Protein AF-A0A1S1NVE0-F1 (afdb_monomer_lite)

Organism: Methylorubrum extorquens (NCBI:txid408)

Radius of gyration: 14.17 Å; chains: 1; bounding box: 32×17×45 Å

Secondary structure (DSSP, 8-state):
-HHHHHHHHHHHHHHHHHHHHHHHHHHHS--TTHHHHHHHHHHHHHHTTTTT--HHHHHHHHHHHHHHHHHHH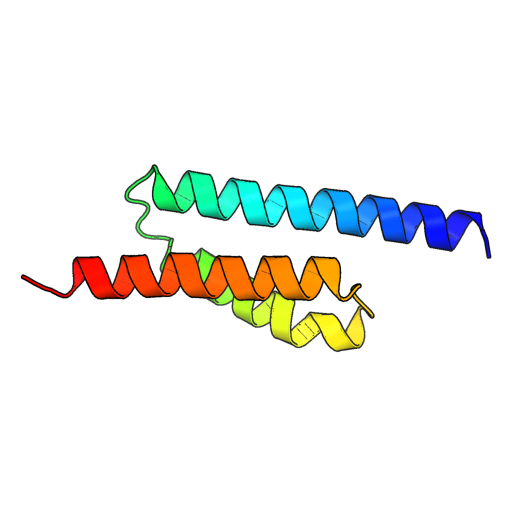HHH--

Foldseek 3Di:
DVVVVVVLVVVLVVLLVVLVVVLVCVVVDVDPCLVVSLVVLVVCLVCCVVSVHDPVSNVSSVVSNVSSVVVVVVVPPD

pLDDT: mean 74.43, std 11.44, range [46.78, 90.69]

Structure (mmCIF, N/CA/C/O backbone):
data_AF-A0A1S1NVE0-F1
#
_entry.id   AF-A0A1S1NVE0-F1
#
loop_
_atom_site.group_PDB
_atom_site.id
_atom_site.type_symbol
_atom_site.label_atom_id
_atom_site.label_alt_id
_atom_site.label_comp_id
_atom_site.label_asym_id
_atom_site.label_entity_id
_atom_site.label_seq_id
_atom_site.pdbx_PDB_ins_code
_atom_site.Cartn_x
_atom_site.Cartn_y
_atom_site.Cartn_z
_atom_site.occupancy
_atom_site.B_iso_or_equiv
_atom_site.auth_seq_id
_atom_site.auth_comp_id
_atom_site.auth_asym_id
_atom_site.auth_atom_id
_atom_site.pdbx_PDB_model_num
ATOM 1 N N . MET A 1 1 ? -11.158 1.180 25.809 1.00 62.19 1 MET A N 1
ATOM 2 C CA . MET A 1 1 ? -11.923 0.215 24.992 1.00 62.19 1 MET A CA 1
ATOM 3 C C . MET A 1 1 ? -12.300 0.788 23.617 1.00 62.19 1 MET A C 1
ATOM 5 O O . MET A 1 1 ? -11.573 0.519 22.680 1.00 62.19 1 MET A O 1
ATOM 9 N N . ARG A 1 2 ? -13.363 1.602 23.434 1.00 65.44 2 ARG A N 1
ATOM 10 C CA . ARG A 1 2 ? -13.763 2.080 22.077 1.00 65.44 2 ARG A CA 1
ATOM 11 C C . ARG A 1 2 ? -12.827 3.127 21.445 1.00 65.44 2 ARG A C 1
ATOM 13 O O . ARG A 1 2 ? -12.684 3.135 20.231 1.00 65.44 2 ARG A O 1
ATOM 20 N N . ALA A 1 3 ? -12.224 3.996 2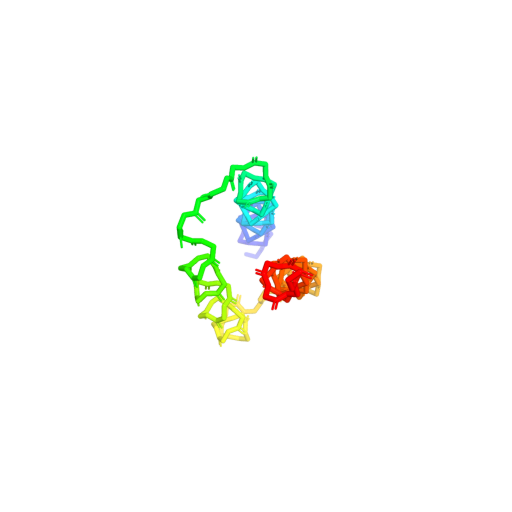2.258 1.00 68.94 3 ALA A N 1
ATOM 21 C CA . ALA A 1 3 ? -11.293 5.027 21.787 1.00 68.94 3 ALA A CA 1
ATOM 22 C C . ALA A 1 3 ? -9.958 4.426 21.312 1.00 68.94 3 ALA A C 1
ATOM 24 O O . ALA A 1 3 ? -9.503 4.747 20.227 1.00 68.94 3 ALA A O 1
ATOM 25 N N . GLU A 1 4 ? -9.406 3.468 22.062 1.00 69.44 4 GLU A N 1
ATOM 26 C CA . GLU A 1 4 ? -8.167 2.760 21.697 1.00 69.44 4 GLU A CA 1
ATOM 27 C C . GLU A 1 4 ? -8.309 1.976 20.385 1.00 69.44 4 GLU A C 1
ATOM 29 O O . GLU A 1 4 ? -7.387 1.962 19.577 1.00 69.44 4 GLU A O 1
ATOM 34 N N . GLN A 1 5 ? -9.479 1.370 20.139 1.00 76.06 5 GLN A N 1
ATOM 35 C CA . GLN A 1 5 ? -9.761 0.713 18.861 1.00 76.06 5 GLN A CA 1
ATOM 36 C C . GLN A 1 5 ? -9.804 1.722 17.705 1.00 76.06 5 GLN A C 1
ATOM 38 O O . GLN A 1 5 ? -9.250 1.456 16.647 1.00 76.06 5 GLN A O 1
ATOM 43 N N . ALA A 1 6 ? -10.424 2.889 17.909 1.00 76.69 6 ALA A N 1
ATOM 44 C CA . ALA A 1 6 ? -10.480 3.931 16.886 1.00 76.69 6 ALA A CA 1
ATOM 45 C C . ALA A 1 6 ? -9.087 4.503 16.573 1.00 76.69 6 ALA A C 1
ATOM 47 O O . ALA A 1 6 ? -8.762 4.708 15.407 1.00 76.69 6 ALA A O 1
ATOM 48 N N . ASP A 1 7 ? -8.249 4.707 17.591 1.00 78.38 7 ASP A N 1
ATOM 49 C CA . ASP A 1 7 ? -6.867 5.160 17.411 1.00 78.38 7 ASP A CA 1
ATOM 50 C C . ASP A 1 7 ? -6.027 4.116 16.661 1.00 78.38 7 ASP A C 1
ATOM 52 O O . ASP A 1 7 ? -5.256 4.466 15.764 1.00 78.38 7 ASP A O 1
ATOM 56 N N . HIS A 1 8 ? -6.223 2.829 16.966 1.00 80.62 8 HIS A N 1
ATOM 57 C CA . HIS A 1 8 ? -5.583 1.729 16.247 1.00 80.62 8 HIS A CA 1
ATOM 58 C C . HIS A 1 8 ? -6.028 1.669 14.777 1.00 80.62 8 HIS A C 1
ATOM 60 O O . HIS A 1 8 ? -5.189 1.595 13.879 1.00 80.62 8 HIS A O 1
ATOM 66 N N . ASP A 1 9 ? -7.327 1.809 14.508 1.00 84.19 9 ASP A N 1
ATOM 67 C CA . ASP A 1 9 ? -7.870 1.821 13.147 1.00 84.19 9 ASP A CA 1
ATOM 68 C C . ASP A 1 9 ? -7.345 3.023 12.329 1.00 84.19 9 ASP A C 1
ATOM 70 O O . ASP A 1 9 ? -7.041 2.889 11.136 1.00 84.19 9 ASP A O 1
ATOM 74 N N . ILE A 1 10 ? -7.198 4.198 12.961 1.00 87.31 10 ILE A N 1
ATOM 75 C CA . ILE A 1 10 ? -6.609 5.400 12.345 1.00 87.31 10 ILE A CA 1
ATOM 76 C C . ILE A 1 10 ? -5.133 5.168 12.026 1.00 87.31 10 ILE A C 1
ATOM 78 O O . ILE A 1 10 ? -4.699 5.456 10.906 1.00 87.31 10 ILE A O 1
ATOM 82 N N . PHE A 1 11 ? -4.366 4.630 12.977 1.00 85.00 11 PHE A N 1
ATOM 83 C CA . PHE A 1 11 ? -2.968 4.273 12.758 1.00 85.00 11 PHE A CA 1
ATOM 84 C C . PHE A 1 11 ? -2.823 3.317 11.569 1.00 85.00 11 PHE A C 1
ATOM 86 O O . PHE A 1 11 ? -2.055 3.587 10.645 1.00 85.00 11 PHE A O 1
ATOM 93 N N . GLU A 1 12 ? -3.623 2.252 11.523 1.00 88.00 12 GLU A N 1
ATOM 94 C CA . GLU A 1 12 ? -3.599 1.284 10.429 1.00 88.00 12 GLU A CA 1
ATOM 95 C C . GLU A 1 12 ? -4.011 1.885 9.078 1.00 88.00 12 GLU A C 1
ATOM 97 O O . GLU A 1 12 ? -3.484 1.509 8.026 1.00 88.00 12 GLU A O 1
ATOM 102 N N . ALA A 1 13 ? -4.952 2.831 9.059 1.00 88.06 13 ALA A N 1
ATOM 103 C CA . ALA A 1 13 ? -5.304 3.558 7.842 1.00 88.06 13 ALA A CA 1
ATOM 104 C C . ALA A 1 13 ? -4.135 4.416 7.329 1.00 88.06 13 ALA A C 1
ATOM 106 O O . ALA A 1 13 ? -3.839 4.403 6.129 1.00 88.06 13 ALA A O 1
ATOM 107 N N . LEU A 1 14 ? -3.443 5.122 8.227 1.00 86.19 14 LEU A N 1
ATOM 108 C CA . LEU A 1 14 ? -2.269 5.928 7.886 1.00 86.19 14 LEU A CA 1
ATOM 109 C C . LEU A 1 14 ? -1.101 5.055 7.417 1.00 86.19 14 LEU A C 1
ATOM 111 O O . LEU A 1 14 ? -0.483 5.371 6.399 1.00 86.19 14 LEU A O 1
ATOM 115 N N . LEU A 1 15 ? -0.852 3.929 8.088 1.00 85.31 15 LEU A N 1
ATOM 116 C CA . LEU A 1 15 ? 0.189 2.969 7.722 1.00 85.31 15 LEU A CA 1
ATOM 117 C C . LEU A 1 15 ? -0.031 2.413 6.310 1.00 85.31 15 LEU A C 1
ATOM 119 O O . LEU A 1 15 ? 0.866 2.466 5.468 1.00 85.31 15 LEU A O 1
ATOM 123 N N . ARG A 1 16 ? -1.250 1.951 6.003 1.00 90.69 16 ARG A N 1
ATOM 124 C CA . ARG A 1 16 ? -1.594 1.461 4.657 1.00 90.69 16 ARG A CA 1
ATOM 125 C C . ARG A 1 16 ? -1.400 2.532 3.587 1.00 90.69 16 ARG A C 1
ATOM 127 O O . ARG A 1 16 ? -0.897 2.224 2.503 1.00 90.69 16 ARG A O 1
ATOM 134 N N . ARG A 1 17 ? -1.774 3.782 3.88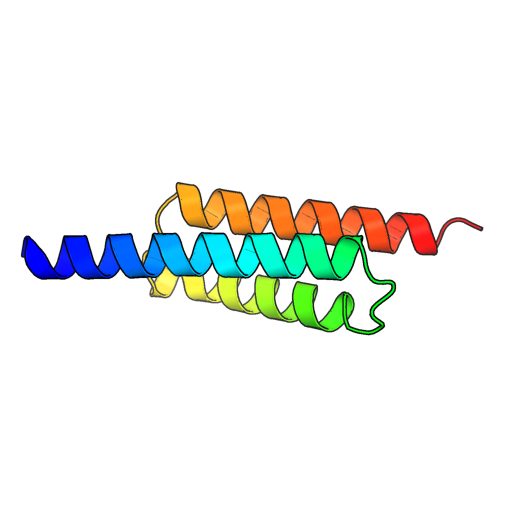0 1.00 88.31 17 ARG A N 1
ATOM 135 C CA . ARG A 1 17 ? -1.576 4.910 2.961 1.00 88.31 17 ARG A CA 1
ATOM 136 C C . ARG A 1 17 ? -0.094 5.180 2.714 1.00 88.31 17 ARG A C 1
ATOM 138 O O . ARG A 1 17 ? 0.289 5.319 1.557 1.00 88.31 17 ARG A O 1
ATOM 145 N N . ALA A 1 18 ? 0.720 5.214 3.766 1.00 83.00 18 ALA A N 1
ATOM 146 C CA . ALA A 1 18 ? 2.160 5.431 3.657 1.00 83.00 18 ALA A CA 1
ATOM 147 C C . ALA A 1 18 ? 2.832 4.336 2.815 1.00 83.00 18 ALA A C 1
ATOM 149 O O . ALA A 1 18 ? 3.539 4.651 1.863 1.00 83.00 18 ALA A O 1
ATOM 150 N N . ILE A 1 19 ? 2.532 3.059 3.086 1.00 84.75 19 ILE A N 1
ATOM 151 C CA . ILE A 1 19 ? 3.054 1.926 2.304 1.00 84.75 19 ILE A CA 1
ATOM 152 C C . ILE A 1 19 ? 2.676 2.061 0.827 1.00 84.75 19 ILE A C 1
ATOM 154 O O . ILE A 1 19 ? 3.524 1.909 -0.050 1.00 84.75 19 ILE A O 1
ATOM 158 N N . THR A 1 20 ? 1.404 2.354 0.549 1.00 86.88 20 THR A N 1
ATOM 159 C CA . THR A 1 20 ? 0.909 2.482 -0.827 1.00 86.88 20 THR A CA 1
ATOM 160 C C . THR A 1 20 ? 1.619 3.614 -1.562 1.00 86.88 20 THR A C 1
ATOM 162 O O . THR A 1 20 ? 2.072 3.411 -2.686 1.00 86.88 20 THR A O 1
ATOM 165 N N . GLN A 1 21 ? 1.762 4.776 -0.918 1.00 84.50 21 GLN A N 1
ATOM 166 C CA . GLN A 1 21 ? 2.430 5.929 -1.513 1.00 84.50 21 GLN A CA 1
ATOM 167 C C . GLN A 1 21 ? 3.900 5.627 -1.808 1.00 84.50 21 GLN A C 1
ATOM 169 O O . GLN A 1 21 ? 4.331 5.810 -2.938 1.00 84.50 21 GLN A O 1
ATOM 174 N N . SER A 1 22 ? 4.638 5.059 -0.852 1.00 78.88 22 SER A N 1
ATOM 175 C CA . SER A 1 22 ? 6.046 4.704 -1.055 1.00 78.88 22 SER A CA 1
ATOM 176 C C . SER A 1 22 ? 6.244 3.692 -2.185 1.00 78.88 22 SER A C 1
ATOM 178 O O . SER A 1 22 ? 7.216 3.777 -2.933 1.00 78.88 22 SER A O 1
ATOM 180 N N . VAL A 1 23 ? 5.325 2.731 -2.339 1.00 81.06 23 VAL A N 1
ATOM 181 C CA . VAL A 1 23 ? 5.367 1.769 -3.451 1.00 81.06 23 VAL A CA 1
ATOM 182 C C . VAL A 1 23 ? 5.123 2.464 -4.783 1.00 81.06 23 VAL A C 1
ATOM 184 O O . VAL A 1 23 ? 5.858 2.190 -5.726 1.00 81.06 23 VAL A O 1
ATOM 187 N N . ILE A 1 24 ? 4.124 3.345 -4.876 1.00 82.00 24 ILE A N 1
ATOM 188 C CA . ILE A 1 24 ? 3.846 4.113 -6.098 1.00 82.00 24 ILE A CA 1
ATOM 189 C C . ILE A 1 24 ? 5.045 4.998 -6.438 1.00 82.00 24 ILE A C 1
ATOM 191 O O . ILE A 1 24 ? 5.556 4.919 -7.549 1.00 82.00 24 ILE A O 1
ATOM 195 N N . ASP A 1 25 ? 5.570 5.742 -5.468 1.00 76.31 25 ASP A N 1
ATOM 196 C CA . ASP A 1 25 ? 6.709 6.635 -5.675 1.00 76.31 25 ASP A CA 1
ATOM 197 C C . ASP A 1 25 ? 7.963 5.851 -6.096 1.00 76.31 25 ASP A C 1
ATOM 199 O O . ASP A 1 25 ? 8.647 6.238 -7.043 1.00 76.31 25 ASP A O 1
ATOM 203 N N . GLY A 1 26 ? 8.230 4.697 -5.472 1.00 71.12 26 GLY A N 1
ATOM 204 C CA . GLY A 1 26 ? 9.315 3.789 -5.862 1.00 71.12 26 GLY A CA 1
ATOM 205 C C . GLY A 1 26 ? 9.091 3.072 -7.205 1.00 71.12 26 GLY A C 1
ATOM 206 O O . GLY A 1 26 ? 10.051 2.627 -7.848 1.00 71.12 26 GLY A O 1
ATOM 207 N N . LEU A 1 27 ? 7.8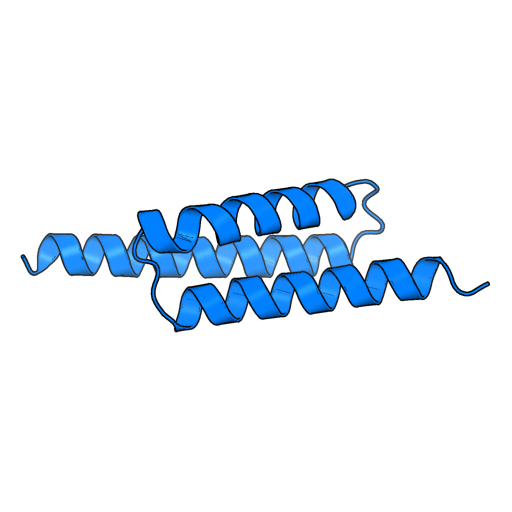37 2.953 -7.657 1.00 68.12 27 LEU A N 1
ATOM 208 C CA . LEU A 1 27 ? 7.473 2.457 -8.986 1.00 68.12 27 LEU A CA 1
ATOM 209 C C . LEU A 1 27 ? 7.578 3.553 -10.064 1.00 68.12 27 LEU A C 1
ATOM 211 O O . LEU A 1 27 ? 8.003 3.258 -11.182 1.00 68.12 27 LEU A O 1
ATOM 215 N N . ASP A 1 28 ? 7.267 4.802 -9.754 1.00 66.00 28 ASP A N 1
ATOM 216 C CA . ASP A 1 28 ? 7.324 5.897 -10.728 1.00 66.00 28 ASP A CA 1
ATOM 217 C C . ASP A 1 28 ? 8.736 6.467 -10.854 1.00 66.00 28 ASP A C 1
ATOM 219 O O . ASP A 1 28 ? 9.196 6.777 -11.952 1.00 66.00 28 ASP A O 1
ATOM 223 N N . HIS A 1 29 ? 9.485 6.508 -9.754 1.00 56.53 29 HIS A N 1
ATOM 224 C CA . HIS A 1 29 ? 10.857 6.986 -9.754 1.00 56.53 29 HIS A CA 1
ATOM 225 C C . HIS A 1 29 ? 11.820 5.798 -9.828 1.00 56.53 29 HIS A C 1
ATOM 227 O O . HIS A 1 29 ? 11.645 4.753 -9.193 1.00 56.53 29 HIS A O 1
ATOM 233 N N . ALA A 1 30 ? 12.874 5.923 -10.633 1.00 55.12 30 ALA A N 1
ATOM 234 C CA . ALA A 1 30 ? 13.963 4.954 -10.673 1.00 55.12 30 ALA A CA 1
ATOM 235 C C . ALA A 1 30 ? 14.853 5.084 -9.422 1.00 55.12 30 ALA A C 1
ATOM 237 O O . ALA A 1 30 ? 16.066 5.213 -9.541 1.00 55.12 30 ALA A O 1
ATOM 238 N N . ILE A 1 31 ? 14.256 5.084 -8.225 1.00 53.81 31 ILE A N 1
ATOM 239 C CA . ILE A 1 31 ? 14.997 5.316 -6.987 1.00 53.81 31 ILE A CA 1
ATOM 240 C C . ILE A 1 31 ? 15.963 4.139 -6.769 1.00 53.81 31 ILE A C 1
ATOM 242 O O . ILE A 1 31 ? 15.535 2.980 -6.863 1.00 53.81 31 ILE A O 1
ATOM 246 N N . PRO A 1 32 ? 17.252 4.409 -6.500 1.00 51.06 32 PRO A N 1
ATOM 247 C CA . PRO A 1 32 ? 18.215 3.403 -6.047 1.00 51.06 32 PRO A CA 1
ATOM 248 C C . PRO A 1 32 ? 17.754 2.655 -4.777 1.00 51.06 32 PRO A C 1
ATOM 250 O O . PRO A 1 32 ? 18.088 1.488 -4.600 1.00 51.06 32 PRO A O 1
ATOM 253 N N . ASP A 1 33 ? 16.897 3.289 -3.970 1.00 56.38 33 ASP A N 1
ATOM 254 C CA . ASP A 1 33 ? 16.394 2.834 -2.663 1.00 56.38 33 ASP A CA 1
ATOM 255 C C . ASP A 1 33 ? 15.173 1.899 -2.723 1.00 56.38 33 ASP A C 1
ATOM 257 O O . ASP A 1 33 ? 14.542 1.617 -1.704 1.00 56.38 33 ASP A O 1
ATOM 261 N N . ALA A 1 34 ? 14.806 1.356 -3.889 1.00 56.75 34 ALA A N 1
ATOM 262 C CA . ALA A 1 34 ? 13.767 0.315 -3.942 1.00 56.75 34 ALA A CA 1
ATOM 263 C C . ALA A 1 34 ? 14.134 -0.911 -3.071 1.00 56.75 34 ALA A C 1
ATOM 265 O O . ALA A 1 34 ? 13.254 -1.589 -2.535 1.00 56.75 34 ALA A O 1
ATOM 266 N N . THR A 1 35 ? 15.436 -1.160 -2.899 1.00 59.66 35 THR A N 1
ATOM 267 C CA . THR A 1 35 ? 15.997 -2.160 -1.980 1.00 59.66 35 THR A CA 1
ATOM 268 C C . THR A 1 35 ? 15.769 -1.782 -0.513 1.00 59.66 35 THR A C 1
ATOM 270 O O . THR A 1 35 ? 15.411 -2.646 0.291 1.00 59.66 35 THR A O 1
ATOM 273 N N . ASP A 1 36 ? 15.883 -0.499 -0.171 1.00 68.50 36 ASP A N 1
ATOM 274 C CA . ASP A 1 36 ? 15.646 0.007 1.184 1.00 68.50 36 ASP A CA 1
ATOM 275 C C . ASP A 1 36 ? 14.160 -0.057 1.540 1.00 68.50 36 ASP A C 1
ATOM 277 O O . ASP A 1 36 ? 13.805 -0.513 2.626 1.00 68.50 36 ASP A O 1
ATOM 281 N N . LEU A 1 37 ? 13.268 0.255 0.594 1.00 68.38 37 LEU A N 1
ATOM 282 C CA . LEU A 1 37 ? 11.823 0.112 0.790 1.00 68.38 37 LEU A CA 1
ATOM 283 C C . LEU A 1 37 ? 11.400 -1.357 0.959 1.00 68.38 37 LEU A C 1
ATOM 285 O O . LEU A 1 37 ? 10.567 -1.677 1.807 1.00 68.38 37 LEU A O 1
ATOM 289 N N . ALA A 1 3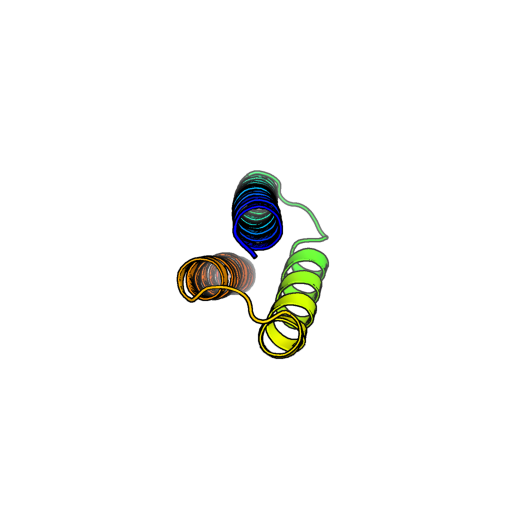8 ? 11.984 -2.277 0.187 1.00 66.81 38 ALA A N 1
ATOM 290 C CA . ALA A 1 38 ? 11.723 -3.708 0.341 1.00 66.81 38 ALA A CA 1
ATOM 291 C C . ALA A 1 38 ? 12.235 -4.257 1.688 1.00 66.81 38 ALA A C 1
ATOM 293 O O . ALA A 1 38 ? 11.605 -5.147 2.268 1.00 66.81 38 ALA A O 1
ATOM 294 N N . THR A 1 39 ? 13.350 -3.718 2.186 1.00 69.88 39 THR A N 1
ATOM 295 C CA . THR A 1 39 ? 13.924 -4.055 3.497 1.00 69.88 39 THR A CA 1
ATOM 296 C C . THR A 1 39 ? 13.061 -3.506 4.632 1.00 69.88 39 THR A C 1
ATOM 298 O O . THR A 1 39 ? 12.742 -4.246 5.564 1.00 69.88 39 THR A O 1
ATOM 301 N N . LEU A 1 40 ? 12.583 -2.264 4.509 1.00 72.62 40 LEU A N 1
ATOM 302 C CA . LEU A 1 40 ? 11.633 -1.649 5.439 1.00 72.62 40 LEU A CA 1
ATOM 303 C C . LEU A 1 40 ? 10.348 -2.485 5.546 1.00 72.62 40 LEU A C 1
ATOM 305 O O . LEU A 1 40 ? 9.933 -2.864 6.635 1.00 72.62 40 LEU A O 1
ATOM 309 N N . LEU A 1 41 ? 9.784 -2.894 4.406 1.00 71.31 41 LEU A N 1
ATOM 310 C CA . LEU A 1 41 ? 8.581 -3.731 4.369 1.00 71.31 41 LEU A CA 1
ATOM 311 C C . LEU A 1 41 ? 8.801 -5.141 4.932 1.00 71.31 41 LEU A C 1
ATOM 313 O O . LEU A 1 41 ? 7.855 -5.758 5.423 1.00 71.31 41 LEU A O 1
ATOM 317 N N . GLN A 1 42 ? 10.017 -5.687 4.852 1.00 70.94 42 GLN A N 1
ATOM 318 C CA . GLN A 1 42 ? 10.353 -6.950 5.517 1.00 70.94 42 GLN A CA 1
ATOM 319 C C . GLN A 1 42 ? 10.399 -6.795 7.034 1.00 70.94 42 GLN A C 1
ATOM 321 O O . GLN A 1 42 ? 9.877 -7.653 7.746 1.00 70.94 42 GLN A O 1
ATOM 326 N N . HIS A 1 43 ? 10.988 -5.704 7.513 1.00 73.38 43 HIS A N 1
ATOM 327 C CA . HIS A 1 43 ? 11.032 -5.383 8.930 1.00 73.38 43 HIS A CA 1
ATOM 328 C C . HIS A 1 43 ? 9.623 -5.135 9.498 1.00 73.38 43 HIS A C 1
ATOM 330 O O . HIS A 1 43 ? 9.269 -5.697 10.534 1.00 73.38 43 HIS A O 1
ATOM 336 N N . ASP A 1 44 ? 8.778 -4.400 8.775 1.00 69.94 44 ASP A N 1
ATOM 337 C CA . ASP A 1 44 ? 7.392 -4.144 9.180 1.00 69.94 44 ASP A CA 1
ATOM 338 C C . ASP A 1 44 ? 6.545 -5.424 9.141 1.00 69.94 44 ASP A C 1
ATOM 340 O O . ASP A 1 44 ? 5.766 -5.680 10.056 1.00 69.94 44 ASP A O 1
ATOM 344 N N . ALA A 1 45 ? 6.752 -6.302 8.151 1.00 69.50 45 ALA A N 1
ATOM 345 C CA . ALA A 1 45 ? 6.117 -7.623 8.125 1.00 69.50 45 ALA A CA 1
ATOM 346 C C . ALA A 1 45 ? 6.537 -8.508 9.312 1.00 69.50 45 ALA A C 1
ATOM 348 O O . ALA A 1 45 ? 5.733 -9.303 9.795 1.00 69.50 45 ALA A O 1
ATOM 349 N N . TRP A 1 46 ? 7.786 -8.387 9.776 1.00 73.56 46 TRP A N 1
ATOM 350 C CA . TRP A 1 46 ? 8.286 -9.113 10.945 1.00 73.56 46 TRP A CA 1
ATOM 351 C C . TRP A 1 46 ? 7.712 -8.567 12.259 1.00 73.56 46 TRP A C 1
ATOM 353 O O . TRP A 1 46 ? 7.451 -9.342 13.179 1.00 73.56 46 TRP A O 1
ATOM 363 N N . ARG A 1 47 ? 7.457 -7.255 12.337 1.00 72.00 47 ARG A N 1
ATOM 364 C CA . ARG A 1 47 ? 6.813 -6.617 13.496 1.00 72.00 47 ARG A CA 1
ATOM 365 C C . ARG A 1 47 ? 5.292 -6.723 13.506 1.00 72.00 47 ARG A C 1
ATOM 367 O O . ARG A 1 47 ? 4.702 -6.690 14.580 1.00 72.00 47 ARG A O 1
ATOM 374 N N . ALA A 1 48 ? 4.662 -6.953 12.359 1.00 69.69 48 ALA A N 1
ATOM 375 C CA . ALA A 1 48 ? 3.209 -7.025 12.240 1.00 69.69 48 ALA A CA 1
ATOM 376 C C . ALA A 1 48 ? 2.497 -7.976 13.234 1.00 69.69 48 ALA A C 1
ATOM 378 O O . ALA A 1 48 ? 1.450 -7.587 13.754 1.00 69.69 48 ALA A O 1
ATOM 379 N N . PRO A 1 49 ? 3.028 -9.174 13.570 1.00 63.50 49 PRO A N 1
ATOM 380 C CA . PRO A 1 49 ? 2.425 -10.044 14.583 1.00 63.50 49 PRO A CA 1
ATOM 381 C C . PRO A 1 49 ? 2.543 -9.491 16.010 1.00 63.50 49 PRO A C 1
ATOM 383 O O . PRO A 1 49 ? 1.676 -9.754 16.837 1.00 63.50 49 PRO A O 1
ATOM 386 N N . GLN A 1 50 ? 3.603 -8.729 16.301 1.00 71.81 50 GLN A N 1
ATOM 387 C CA . GLN A 1 50 ? 3.821 -8.086 17.603 1.00 71.81 50 GLN A CA 1
ATOM 388 C C . GLN A 1 50 ? 2.916 -6.860 17.776 1.00 71.81 50 GLN A C 1
ATOM 390 O O . GLN A 1 50 ? 2.484 -6.550 18.882 1.00 71.81 50 GLN A O 1
ATOM 395 N N . GLU A 1 51 ? 2.606 -6.184 16.669 1.00 73.06 51 GLU A N 1
ATOM 396 C CA . GLU A 1 51 ? 1.765 -4.984 16.628 1.00 73.06 51 GLU A CA 1
ATOM 397 C C . GLU A 1 51 ? 0.276 -5.296 16.393 1.00 73.06 51 GLU A C 1
ATOM 399 O O . GLU A 1 51 ? -0.538 -4.379 16.352 1.00 73.06 51 GLU A O 1
ATOM 404 N N . GLN A 1 52 ? -0.086 -6.584 16.284 1.00 82.50 52 GLN A N 1
ATOM 405 C CA . GLN A 1 52 ? -1.458 -7.069 16.068 1.00 82.50 52 GLN A CA 1
ATOM 406 C C . GLN A 1 52 ? -2.158 -6.412 14.864 1.00 82.50 52 GLN A C 1
ATOM 408 O O . GLN A 1 52 ? -3.365 -6.187 14.897 1.00 82.50 52 GLN A O 1
ATOM 413 N N . LEU A 1 53 ? -1.406 -6.132 13.791 1.00 84.31 53 LEU A N 1
ATOM 414 C CA . LEU A 1 53 ? -1.945 -5.464 12.605 1.00 84.31 53 LEU A CA 1
ATOM 415 C C . LEU A 1 53 ? -3.088 -6.266 11.976 1.00 84.31 53 LEU A C 1
ATOM 417 O O . LEU A 1 53 ? -3.032 -7.497 11.867 1.00 84.31 53 LEU A O 1
ATOM 421 N N . SER A 1 54 ? -4.093 -5.556 11.474 1.00 89.06 54 SER A N 1
ATOM 422 C CA . SER A 1 54 ? -5.241 -6.173 10.832 1.00 89.06 54 SER A CA 1
ATOM 423 C C . SER A 1 54 ? -4.852 -6.987 9.587 1.00 89.06 54 SER A C 1
ATOM 425 O O . SER A 1 54 ? -3.881 -6.676 8.879 1.00 89.06 54 SER A O 1
ATOM 427 N N . PRO A 1 55 ? -5.677 -7.986 9.216 1.00 88.62 55 PRO A N 1
ATOM 428 C CA . PRO A 1 55 ? -5.504 -8.735 7.973 1.00 88.62 55 PRO A CA 1
ATOM 429 C C . PRO A 1 55 ? -5.422 -7.848 6.722 1.00 88.62 55 PRO A C 1
ATOM 431 O O . PRO A 1 55 ? -4.716 -8.183 5.771 1.00 88.62 55 PRO A O 1
ATOM 434 N N . GLN A 1 56 ? -6.113 -6.701 6.719 1.00 89.75 56 GLN A N 1
ATOM 435 C CA . GLN A 1 56 ? -6.083 -5.762 5.596 1.00 89.75 56 GLN A CA 1
ATOM 436 C C . GLN A 1 56 ? -4.701 -5.119 5.444 1.00 89.75 56 GLN A C 1
ATOM 438 O O . GLN A 1 56 ? -4.182 -5.021 4.332 1.00 89.75 56 GLN A O 1
ATOM 443 N N . THR A 1 57 ? -4.084 -4.708 6.551 1.00 87.81 57 THR A N 1
ATOM 444 C CA . THR A 1 57 ? -2.737 -4.123 6.545 1.00 87.81 57 THR A CA 1
ATOM 445 C C . THR A 1 57 ? -1.686 -5.151 6.142 1.00 87.81 57 THR A C 1
ATOM 447 O O . THR A 1 57 ? -0.842 -4.864 5.290 1.00 87.81 57 THR A O 1
ATOM 450 N N . LEU A 1 58 ? -1.800 -6.389 6.635 1.00 87.25 58 LEU A N 1
ATOM 451 C CA . LEU A 1 58 ? -0.947 -7.502 6.203 1.00 87.25 58 LEU A CA 1
ATOM 452 C C . LEU A 1 58 ? -1.030 -7.748 4.689 1.00 87.25 58 LEU A C 1
ATOM 454 O O . LEU A 1 58 ? -0.009 -7.955 4.028 1.00 87.25 58 LEU A O 1
ATOM 458 N N . GLN A 1 59 ? -2.234 -7.682 4.115 1.00 89.81 59 GLN A N 1
ATOM 459 C CA . GLN A 1 59 ? -2.438 -7.854 2.678 1.00 89.81 59 GLN A CA 1
ATOM 460 C C . GLN A 1 59 ? -1.788 -6.732 1.853 1.00 89.81 59 GLN A C 1
ATOM 462 O O . GLN A 1 59 ? -1.215 -7.006 0.791 1.00 89.81 59 GLN A O 1
ATOM 467 N N . VAL A 1 60 ? -1.832 -5.485 2.334 1.00 89.69 60 VAL A N 1
ATOM 468 C CA . VAL A 1 60 ? -1.152 -4.346 1.691 1.00 89.69 60 VAL A CA 1
ATOM 469 C C . VAL A 1 60 ? 0.364 -4.548 1.702 1.00 89.69 60 VAL A C 1
ATOM 471 O O . VAL A 1 60 ? 0.987 -4.456 0.644 1.00 89.69 60 VAL A O 1
ATOM 474 N N . ILE A 1 61 ? 0.951 -4.923 2.846 1.00 85.56 61 ILE A N 1
ATOM 475 C CA . ILE A 1 61 ? 2.392 -5.216 2.967 1.00 85.56 61 ILE A CA 1
ATOM 476 C C . ILE A 1 61 ? 2.806 -6.343 2.007 1.00 85.56 61 ILE A C 1
ATOM 478 O O . ILE A 1 61 ? 3.791 -6.220 1.273 1.00 85.56 61 ILE A O 1
ATOM 482 N N . ALA A 1 62 ? 2.044 -7.439 1.959 1.00 85.50 62 ALA A N 1
ATOM 483 C CA . ALA A 1 62 ? 2.331 -8.562 1.066 1.00 85.50 62 ALA A CA 1
ATOM 484 C C . ALA A 1 62 ? 2.267 -8.161 -0.420 1.00 85.50 62 ALA A C 1
ATOM 486 O O . ALA A 1 62 ? 3.117 -8.567 -1.220 1.00 85.50 62 ALA A O 1
ATOM 487 N N . SER A 1 63 ? 1.286 -7.334 -0.788 1.00 88.31 63 SER A N 1
ATOM 488 C CA . SER A 1 63 ? 1.113 -6.838 -2.158 1.00 88.31 63 SER A CA 1
ATOM 489 C C . SER A 1 63 ? 2.246 -5.893 -2.563 1.00 88.31 63 SER A C 1
ATOM 491 O O . SER A 1 63 ? 2.819 -6.051 -3.643 1.00 88.31 63 SER A O 1
ATOM 493 N N . ALA A 1 64 ? 2.630 -4.977 -1.671 1.00 85.69 64 ALA A N 1
ATOM 494 C CA . ALA A 1 64 ? 3.755 -4.063 -1.845 1.00 85.69 64 ALA A CA 1
ATOM 495 C C . ALA A 1 64 ? 5.062 -4.816 -2.136 1.00 85.69 64 ALA A C 1
ATOM 497 O O . ALA A 1 64 ? 5.735 -4.547 -3.134 1.00 85.69 64 ALA A O 1
ATOM 498 N N . ARG A 1 65 ? 5.378 -5.836 -1.326 1.00 82.62 65 ARG A N 1
ATOM 499 C CA . ARG A 1 65 ? 6.567 -6.683 -1.518 1.00 82.62 65 ARG A CA 1
ATOM 500 C C . ARG A 1 65 ? 6.580 -7.368 -2.882 1.00 82.62 65 ARG A C 1
ATOM 502 O O . ARG A 1 65 ? 7.618 -7.392 -3.541 1.00 82.62 65 ARG A O 1
ATOM 509 N N . ARG A 1 66 ? 5.438 -7.904 -3.325 1.00 84.31 66 ARG A N 1
ATOM 510 C CA . ARG A 1 66 ? 5.321 -8.556 -4.639 1.00 84.31 66 ARG A CA 1
ATOM 511 C C . ARG A 1 66 ? 5.574 -7.571 -5.783 1.00 84.31 66 ARG A C 1
ATOM 513 O O . ARG A 1 66 ? 6.302 -7.902 -6.714 1.00 84.31 66 ARG A O 1
ATOM 520 N N . LEU A 1 67 ? 4.996 -6.372 -5.718 1.00 82.69 67 LEU A N 1
ATOM 521 C CA . LEU A 1 67 ? 5.163 -5.350 -6.756 1.00 82.69 67 LEU A CA 1
ATOM 522 C C . LEU A 1 67 ? 6.619 -4.886 -6.877 1.00 82.69 67 LEU A C 1
ATOM 524 O O . LEU A 1 67 ? 7.153 -4.828 -7.986 1.00 82.69 67 LEU A O 1
ATOM 528 N N . LEU A 1 68 ? 7.276 -4.624 -5.745 1.00 75.81 68 LEU A N 1
ATOM 529 C CA . LEU A 1 68 ? 8.679 -4.207 -5.719 1.00 75.81 68 LEU A CA 1
ATOM 530 C C . LEU A 1 68 ? 9.621 -5.333 -6.171 1.00 75.81 68 LEU A C 1
ATOM 532 O O . LEU A 1 68 ? 10.509 -5.091 -6.987 1.00 75.81 68 LEU A O 1
ATOM 536 N N . GLY A 1 69 ? 9.386 -6.574 -5.732 1.00 73.44 69 GLY A N 1
ATOM 537 C CA . GLY A 1 69 ? 10.151 -7.742 -6.184 1.00 73.44 69 GLY A CA 1
ATOM 538 C C . GLY A 1 69 ? 10.037 -7.980 -7.695 1.00 73.44 69 GLY A C 1
ATOM 539 O O . GLY A 1 69 ? 11.043 -8.188 -8.369 1.00 73.44 69 GLY A O 1
ATOM 540 N N . ASN A 1 70 ? 8.831 -7.852 -8.258 1.00 71.19 70 ASN A N 1
ATOM 541 C CA . ASN A 1 70 ? 8.606 -7.978 -9.702 1.00 71.19 70 ASN A CA 1
ATOM 542 C C . ASN A 1 70 ? 9.299 -6.870 -10.516 1.00 71.19 70 ASN A C 1
ATOM 544 O O . ASN A 1 70 ? 9.674 -7.102 -11.665 1.00 71.19 70 ASN A O 1
ATOM 548 N N . ARG A 1 71 ? 9.454 -5.662 -9.956 1.00 65.88 71 ARG A N 1
ATOM 549 C CA . ARG A 1 71 ? 10.215 -4.569 -10.586 1.00 65.88 71 ARG A CA 1
ATOM 550 C C . ARG A 1 71 ? 11.712 -4.869 -10.580 1.00 65.88 71 ARG A C 1
ATOM 552 O O . ARG A 1 71 ? 12.359 -4.657 -11.599 1.00 65.88 71 ARG A O 1
ATOM 559 N N . ALA A 1 72 ? 12.245 -5.362 -9.461 1.00 61.19 72 ALA A N 1
ATOM 560 C CA . ALA A 1 72 ? 13.652 -5.742 -9.353 1.00 61.19 72 ALA A CA 1
ATOM 561 C C . ALA A 1 72 ? 14.010 -6.857 -10.350 1.00 61.19 72 ALA A C 1
ATOM 563 O O . ALA A 1 72 ? 14.990 -6.721 -11.075 1.00 61.19 72 ALA A O 1
ATOM 564 N N . ALA A 1 73 ? 13.163 -7.887 -10.470 1.00 60.81 73 ALA A N 1
ATOM 565 C CA . ALA A 1 73 ? 13.326 -8.941 -11.473 1.00 60.81 73 ALA A CA 1
ATOM 566 C C . ALA A 1 73 ? 13.333 -8.382 -12.908 1.00 60.81 73 ALA A C 1
ATOM 568 O O . ALA A 1 73 ? 14.217 -8.709 -13.689 1.00 60.81 73 ALA A O 1
ATOM 569 N N . ARG A 1 74 ? 12.417 -7.456 -13.232 1.00 59.56 74 ARG A N 1
ATOM 570 C CA . ARG A 1 74 ? 12.353 -6.805 -14.554 1.00 59.56 74 ARG A CA 1
ATOM 571 C C . ARG A 1 74 ? 13.551 -5.914 -14.902 1.00 59.56 74 ARG A C 1
ATOM 573 O O . ARG A 1 74 ? 13.730 -5.623 -16.074 1.00 59.56 74 ARG A O 1
ATOM 580 N N . ARG A 1 75 ? 14.336 -5.442 -13.927 1.00 58.22 75 ARG A N 1
ATOM 581 C CA . ARG A 1 75 ? 15.583 -4.694 -14.196 1.00 58.22 75 ARG A CA 1
ATOM 582 C C . ARG A 1 75 ? 16.786 -5.605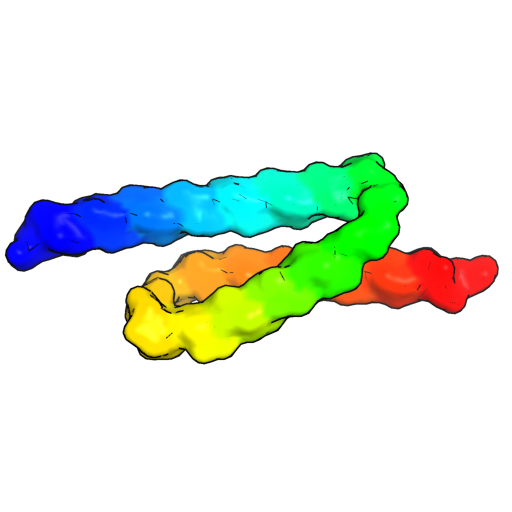 -14.461 1.00 58.22 75 ARG A C 1
ATOM 584 O O . ARG A 1 75 ? 17.816 -5.102 -14.894 1.00 58.22 75 ARG A O 1
ATOM 591 N N . LEU A 1 76 ? 16.677 -6.895 -14.143 1.00 57.00 76 LEU A N 1
ATOM 592 C CA . LEU A 1 76 ? 17.751 -7.881 -14.284 1.00 57.00 76 LEU A CA 1
ATOM 593 C C . LEU A 1 76 ? 17.622 -8.729 -15.561 1.00 57.00 76 LEU A C 1
ATOM 595 O O . LEU A 1 76 ? 18.559 -9.458 -15.871 1.00 57.00 76 LEU A O 1
ATOM 599 N N . ASP A 1 77 ? 16.506 -8.622 -16.290 1.00 46.78 77 ASP A N 1
ATOM 600 C CA . ASP A 1 77 ? 16.358 -9.167 -17.645 1.00 46.78 77 ASP A CA 1
ATOM 601 C C . ASP A 1 77 ? 16.923 -8.154 -18.670 1.00 46.78 77 ASP A C 1
ATOM 603 O O . ASP A 1 77 ? 16.402 -7.033 -18.733 1.00 46.78 77 ASP A O 1
ATOM 607 N N . PRO A 1 78 ? 18.000 -8.496 -19.411 1.00 54.59 78 PRO A N 1
ATOM 608 C CA . PRO A 1 78 ? 18.667 -7.615 -20.377 1.00 54.59 78 PRO A CA 1
ATOM 609 C C . PRO A 1 78 ? 17.910 -7.426 -21.699 1.00 54.59 78 PRO A C 1
ATOM 611 O O . PRO A 1 78 ? 17.193 -8.356 -22.135 1.00 54.59 78 PRO A O 1
#

Sequence (78 aa):
MRAEQADHDIFEALLRRAITQSVIDGLDHAIPDATDLATLLQHDAWRAPQEQLSPQTLQVIASARRLLGNRAARRLDP